Protein AF-A0A7W1F152-F1 (afdb_monomer_lite)

Sequence (83 aa):
MDDDGGMAEFEVDIEPDREALAKLGISEPDFEVAVRAALDLYERRLNRCGADDEVPLIEDVVIEIRGIRYALTDLAAVRYGEF

Structure (mmCIF, N/CA/C/O backbone):
data_AF-A0A7W1F152-F1
#
_entry.id   AF-A0A7W1F152-F1
#
loop_
_atom_site.group_PDB
_atom_site.id
_atom_site.type_symbol
_atom_site.label_atom_id
_atom_site.label_alt_id
_atom_site.label_comp_id
_atom_site.label_asym_id
_atom_site.label_entity_id
_atom_site.label_seq_id
_atom_site.pdbx_PDB_ins_code
_atom_site.Cartn_x
_atom_site.Cartn_y
_atom_site.Cartn_z
_atom_site.occupancy
_atom_site.B_iso_or_equiv
_atom_site.auth_seq_id
_atom_site.auth_comp_id
_atom_site.auth_asym_id
_atom_site.auth_atom_id
_atom_site.pdbx_PDB_model_num
ATOM 1 N N . MET A 1 1 ? 29.478 18.542 -18.093 1.00 45.34 1 MET A N 1
ATOM 2 C CA . MET A 1 1 ? 28.977 17.379 -18.848 1.00 45.34 1 MET A CA 1
ATOM 3 C C . MET A 1 1 ? 27.705 16.999 -18.150 1.00 45.34 1 MET A C 1
ATOM 5 O O . MET A 1 1 ? 27.705 16.206 -17.221 1.00 45.34 1 MET A O 1
ATOM 9 N N . ASP A 1 2 ? 26.696 17.761 -18.519 1.00 56.81 2 ASP A N 1
ATOM 10 C CA . ASP A 1 2 ? 25.294 17.578 -18.237 1.00 56.81 2 ASP A CA 1
ATOM 11 C C . ASP A 1 2 ? 24.856 16.384 -19.081 1.00 56.81 2 ASP A C 1
ATOM 13 O O . ASP A 1 2 ? 24.963 16.443 -20.303 1.00 56.81 2 ASP A O 1
ATOM 17 N N . ASP A 1 3 ? 24.511 15.287 -18.422 1.00 44.34 3 ASP A N 1
ATOM 18 C CA . ASP A 1 3 ? 23.534 14.306 -18.895 1.00 44.34 3 ASP A CA 1
ATOM 19 C C . ASP A 1 3 ? 23.184 13.462 -17.663 1.00 44.34 3 ASP A C 1
ATOM 21 O O . ASP A 1 3 ? 23.647 12.338 -17.460 1.00 44.34 3 ASP A O 1
ATOM 25 N N . ASP A 1 4 ? 22.474 14.111 -16.735 1.00 48.09 4 ASP A N 1
ATOM 26 C CA . ASP A 1 4 ? 21.652 13.407 -15.759 1.00 48.09 4 ASP A CA 1
ATOM 27 C C . ASP A 1 4 ? 20.609 12.678 -16.605 1.00 48.09 4 ASP A C 1
ATOM 29 O O . ASP A 1 4 ? 19.654 13.280 -17.096 1.00 48.09 4 ASP A O 1
ATOM 33 N N . GLY A 1 5 ? 20.918 11.426 -16.946 1.00 38.72 5 GLY A N 1
ATOM 34 C CA . GLY A 1 5 ? 20.051 10.551 -17.714 1.00 38.72 5 GLY A CA 1
ATOM 35 C C . GLY A 1 5 ? 18.820 10.254 -16.879 1.00 38.72 5 GLY A C 1
ATOM 36 O O . GLY A 1 5 ? 18.752 9.200 -16.249 1.00 38.72 5 GLY A O 1
ATOM 37 N N . GLY A 1 6 ? 17.889 11.211 -16.851 1.00 38.56 6 GLY A N 1
ATOM 38 C CA . GLY A 1 6 ? 16.557 11.078 -16.297 1.00 38.56 6 GLY A CA 1
ATOM 39 C C . GLY A 1 6 ? 15.901 9.901 -16.993 1.00 38.56 6 GLY A C 1
ATOM 40 O O . GLY A 1 6 ? 15.398 10.016 -18.111 1.00 38.56 6 GLY A O 1
ATOM 41 N N . MET A 1 7 ? 16.009 8.734 -16.359 1.00 44.91 7 MET A N 1
ATOM 42 C CA . MET A 1 7 ? 15.205 7.568 -16.683 1.00 44.91 7 MET A CA 1
ATOM 43 C C . MET A 1 7 ? 13.781 8.081 -16.776 1.00 44.91 7 MET A C 1
ATOM 45 O O . MET A 1 7 ? 13.350 8.707 -15.815 1.00 44.91 7 MET A O 1
ATOM 49 N N . ALA A 1 8 ? 13.130 7.904 -17.932 1.00 43.09 8 ALA A N 1
ATOM 50 C CA . ALA A 1 8 ? 11.779 8.392 -18.188 1.00 43.09 8 ALA A CA 1
ATOM 51 C C . ALA A 1 8 ? 10.956 8.282 -16.900 1.00 43.09 8 ALA A C 1
ATOM 53 O O . ALA A 1 8 ? 10.715 7.171 -16.422 1.00 43.09 8 ALA A O 1
ATOM 54 N N . GLU A 1 9 ? 10.676 9.429 -16.277 1.00 50.50 9 GLU A N 1
ATOM 55 C CA . GLU A 1 9 ? 10.037 9.492 -14.971 1.00 50.50 9 GLU A CA 1
ATOM 56 C C . GLU A 1 9 ? 8.601 9.031 -15.198 1.00 50.50 9 GLU A C 1
ATOM 58 O O . GLU A 1 9 ? 7.736 9.805 -15.600 1.00 50.50 9 GLU A O 1
ATOM 63 N N . PHE A 1 10 ? 8.358 7.728 -15.051 1.00 56.22 10 PHE A N 1
ATOM 64 C CA . PHE A 1 10 ? 7.008 7.203 -14.959 1.00 56.22 10 PHE A CA 1
ATOM 65 C C . PHE A 1 10 ? 6.412 7.805 -13.688 1.00 56.22 10 PHE A C 1
ATOM 67 O O . PHE A 1 10 ? 6.655 7.311 -12.586 1.00 56.22 10 PHE A O 1
ATOM 74 N N . GLU A 1 11 ? 5.685 8.913 -13.835 1.00 67.06 11 GLU A N 1
ATOM 75 C CA . GLU A 1 11 ? 4.950 9.516 -12.733 1.00 67.06 11 GLU A CA 1
ATOM 76 C C . GLU A 1 11 ? 3.750 8.613 -12.445 1.00 67.06 11 GLU A C 1
ATOM 78 O O . GLU A 1 11 ? 2.751 8.585 -13.171 1.00 67.06 11 GLU A O 1
ATOM 83 N N . VAL A 1 12 ? 3.910 7.783 -11.416 1.00 76.44 12 VAL A N 1
ATOM 84 C CA . VAL A 1 12 ? 2.830 6.967 -10.879 1.00 76.44 12 VAL A CA 1
ATOM 85 C C . VAL A 1 12 ? 2.194 7.746 -9.742 1.00 76.44 12 VAL A C 1
ATOM 87 O O . VAL A 1 12 ? 2.808 7.951 -8.695 1.00 76.44 12 VAL A O 1
ATOM 90 N N . ASP A 1 13 ? 0.949 8.155 -9.951 1.00 84.94 13 ASP A N 1
ATOM 91 C CA . ASP A 1 13 ? 0.127 8.775 -8.924 1.00 84.94 13 ASP A CA 1
ATOM 92 C C . ASP A 1 13 ? -0.582 7.671 -8.128 1.00 84.94 13 ASP A C 1
ATOM 94 O O . ASP A 1 13 ? -1.282 6.820 -8.687 1.00 84.94 13 ASP A O 1
ATOM 98 N N . ILE A 1 14 ? -0.344 7.648 -6.816 1.00 88.31 14 ILE A N 1
ATOM 99 C CA . ILE A 1 14 ? -0.921 6.666 -5.893 1.00 88.31 14 ILE A CA 1
ATOM 100 C C . ILE A 1 14 ? -1.821 7.423 -4.925 1.00 88.31 14 ILE A C 1
ATOM 102 O O . ILE A 1 14 ? -1.350 8.072 -3.989 1.00 88.31 14 ILE A O 1
ATOM 106 N N . GLU A 1 15 ? -3.128 7.311 -5.137 1.00 91.44 15 GLU A N 1
ATOM 107 C CA . GLU A 1 15 ? -4.139 7.985 -4.330 1.00 91.44 15 GLU A CA 1
ATOM 108 C C . GLU A 1 15 ? -4.719 7.005 -3.293 1.00 91.44 15 GLU A C 1
ATOM 110 O O . GLU A 1 15 ? -5.385 6.041 -3.678 1.00 91.44 15 GLU A O 1
ATOM 115 N N . PRO A 1 16 ? -4.488 7.202 -1.979 1.00 92.94 16 PRO A N 1
ATOM 116 C CA . PRO A 1 16 ? -4.983 6.292 -0.948 1.00 92.94 16 PRO A CA 1
ATOM 117 C C . PRO A 1 16 ? -6.512 6.246 -0.902 1.00 92.94 16 PRO A C 1
ATOM 119 O O . PRO A 1 16 ? -7.178 7.278 -0.764 1.00 92.94 16 PRO A O 1
ATOM 122 N N . ASP A 1 17 ? -7.075 5.039 -0.896 1.00 94.56 17 ASP A N 1
ATOM 123 C CA . ASP A 1 17 ? -8.500 4.826 -0.671 1.00 94.56 17 ASP A CA 1
ATOM 124 C C . ASP A 1 17 ? -8.795 4.903 0.832 1.00 94.56 17 ASP A C 1
ATOM 126 O O . ASP A 1 17 ? -8.713 3.932 1.589 1.00 94.56 17 ASP A O 1
ATOM 130 N N . ARG A 1 18 ? -9.152 6.107 1.285 1.00 93.25 18 ARG A N 1
ATOM 131 C CA . ARG A 1 18 ? -9.451 6.382 2.698 1.00 93.25 18 ARG A CA 1
ATOM 132 C C . ARG A 1 18 ? -10.573 5.509 3.254 1.00 93.25 18 ARG A C 1
ATOM 134 O O . ARG A 1 18 ? -10.580 5.238 4.455 1.00 93.25 18 ARG A O 1
ATOM 141 N N . GLU A 1 19 ? -11.523 5.083 2.423 1.00 94.31 19 GLU A N 1
ATOM 142 C CA . GLU A 1 19 ? -12.618 4.222 2.863 1.00 94.31 19 GLU A CA 1
ATOM 143 C C . GLU A 1 19 ? -12.118 2.793 3.109 1.00 94.31 19 GLU A C 1
ATOM 145 O O . GLU A 1 19 ? -12.427 2.211 4.155 1.00 94.31 19 GLU A O 1
ATOM 150 N N . ALA A 1 20 ? -11.312 2.245 2.196 1.00 93.31 20 ALA A N 1
ATOM 151 C CA . ALA A 1 20 ? -10.674 0.939 2.365 1.00 93.31 20 ALA A CA 1
ATOM 152 C C . ALA A 1 20 ? -9.746 0.920 3.591 1.00 93.31 20 ALA A C 1
ATOM 154 O O . ALA A 1 20 ? -9.864 0.042 4.453 1.00 93.31 20 ALA A O 1
ATOM 155 N N . LEU A 1 21 ? -8.900 1.947 3.737 1.00 93.94 21 LEU A N 1
ATOM 156 C CA . LEU A 1 21 ? -8.012 2.107 4.891 1.00 93.94 21 LEU A CA 1
ATOM 157 C C . LEU A 1 21 ? -8.799 2.154 6.209 1.00 93.94 21 LEU A C 1
ATOM 159 O O . LEU A 1 21 ? -8.474 1.430 7.154 1.00 93.94 21 LEU A O 1
ATOM 163 N N . ALA A 1 22 ? -9.883 2.935 6.264 1.00 94.25 22 ALA A N 1
ATOM 164 C CA . ALA A 1 22 ? -10.731 3.032 7.449 1.00 94.25 22 ALA A CA 1
ATOM 165 C C . ALA A 1 22 ? -11.420 1.701 7.797 1.00 94.25 22 ALA A C 1
ATOM 167 O O . ALA A 1 22 ? -11.460 1.330 8.973 1.00 94.25 22 ALA A O 1
ATOM 168 N N . LYS A 1 23 ? -11.920 0.951 6.802 1.00 94.00 23 LYS A N 1
ATOM 169 C CA . LYS A 1 23 ? -12.535 -0.378 7.010 1.00 94.00 23 LYS A CA 1
ATOM 170 C C . LYS A 1 23 ? -11.557 -1.384 7.616 1.00 94.00 23 LYS A C 1
ATOM 172 O O . LYS A 1 23 ? -11.965 -2.227 8.412 1.00 94.00 23 LYS A O 1
ATOM 177 N N . LEU A 1 24 ? -10.281 -1.282 7.256 1.00 92.06 24 LEU A N 1
ATOM 178 C CA . LEU A 1 24 ? -9.215 -2.164 7.731 1.00 92.06 24 LEU A CA 1
ATOM 179 C C . LEU A 1 24 ? -8.529 -1.654 9.008 1.00 92.06 24 LEU A C 1
ATOM 181 O O . LEU A 1 24 ? -7.670 -2.338 9.565 1.00 92.06 24 LEU A O 1
ATOM 185 N N . GLY A 1 25 ? -8.902 -0.467 9.500 1.00 93.81 25 GLY A N 1
ATOM 186 C CA . GLY A 1 25 ? -8.266 0.156 10.664 1.00 93.81 25 GLY A CA 1
ATOM 187 C C . GLY A 1 25 ? -6.802 0.541 10.415 1.00 93.81 25 GLY A C 1
ATOM 188 O O . GLY A 1 25 ? -5.980 0.511 11.342 1.00 93.81 25 GLY A O 1
ATOM 189 N N . ILE A 1 26 ? -6.475 0.859 9.162 1.00 94.31 26 ILE A N 1
ATOM 190 C CA . ILE A 1 26 ? -5.163 1.321 8.718 1.00 94.31 26 ILE A CA 1
ATOM 191 C C . ILE A 1 26 ? -5.165 2.851 8.735 1.00 94.31 26 ILE A C 1
ATOM 193 O O . ILE A 1 26 ? -6.060 3.495 8.194 1.00 94.31 26 ILE A O 1
ATOM 197 N N . SER A 1 27 ? -4.151 3.436 9.367 1.00 93.25 27 SER A N 1
ATOM 198 C CA . SER A 1 27 ? -3.942 4.883 9.365 1.00 93.25 27 SER A CA 1
ATOM 199 C C . SER A 1 27 ? -3.199 5.306 8.096 1.00 93.25 27 SER A C 1
ATOM 201 O O . SER A 1 27 ? -2.299 4.591 7.661 1.00 93.25 27 SER A O 1
ATOM 203 N N . GLU A 1 28 ? -3.486 6.498 7.565 1.00 91.06 28 GLU A N 1
ATOM 204 C CA . GLU A 1 28 ? -2.718 7.108 6.461 1.00 91.06 28 GLU A CA 1
ATOM 205 C C . GLU A 1 28 ? -1.185 7.007 6.652 1.00 91.06 28 GLU A C 1
ATOM 207 O O . GLU A 1 28 ? -0.534 6.465 5.763 1.00 91.06 28 GLU A O 1
ATOM 212 N N . PRO A 1 29 ? -0.586 7.357 7.812 1.00 93.38 29 PRO A N 1
ATOM 213 C CA . PRO A 1 29 ? 0.863 7.226 8.001 1.00 93.38 29 PRO A CA 1
ATOM 214 C C . PRO A 1 29 ? 1.385 5.779 7.974 1.00 93.38 29 PRO A C 1
ATOM 216 O O . PRO A 1 29 ? 2.504 5.544 7.522 1.00 93.38 29 PRO A O 1
ATOM 219 N N . ASP A 1 30 ? 0.608 4.799 8.457 1.00 92.31 30 ASP A N 1
ATOM 220 C CA . ASP A 1 30 ? 0.979 3.375 8.358 1.00 92.31 30 ASP A CA 1
ATOM 221 C C . ASP A 1 30 ? 0.996 2.944 6.879 1.00 92.31 30 ASP A C 1
ATOM 223 O O . ASP A 1 30 ? 1.909 2.242 6.440 1.00 92.31 30 ASP A O 1
ATOM 227 N N . PHE A 1 31 ? 0.002 3.399 6.109 1.00 93.81 31 PHE A N 1
ATOM 228 C CA . PHE A 1 31 ? -0.089 3.162 4.673 1.00 93.81 31 PHE A CA 1
ATOM 229 C C . PHE A 1 31 ? 1.070 3.815 3.911 1.00 93.81 31 PHE A C 1
ATOM 231 O O . PHE A 1 31 ? 1.758 3.122 3.168 1.00 93.81 31 PHE A O 1
ATOM 238 N N . GLU A 1 32 ? 1.359 5.098 4.142 1.00 92.06 32 GLU A N 1
ATOM 239 C CA . GLU A 1 32 ? 2.456 5.821 3.482 1.00 92.06 32 GLU A CA 1
ATOM 240 C C . GLU A 1 32 ? 3.815 5.142 3.703 1.00 92.06 32 GLU A C 1
ATOM 242 O O . GLU A 1 32 ? 4.605 4.984 2.768 1.00 92.06 32 GLU A O 1
ATOM 247 N N . VAL A 1 33 ? 4.088 4.692 4.934 1.00 93.62 33 VAL A N 1
ATOM 248 C CA . VAL A 1 33 ? 5.319 3.953 5.254 1.00 93.62 33 VAL A CA 1
ATOM 249 C C . VAL A 1 33 ? 5.384 2.634 4.484 1.00 93.62 33 VAL A C 1
ATOM 251 O O . VAL A 1 33 ? 6.439 2.298 3.939 1.00 93.62 33 VAL A O 1
ATOM 254 N N . ALA A 1 34 ? 4.276 1.896 4.416 1.00 92.75 34 ALA A N 1
ATOM 255 C CA . ALA A 1 34 ? 4.223 0.610 3.733 1.00 92.75 34 ALA A CA 1
ATOM 256 C C . ALA A 1 34 ? 4.334 0.747 2.209 1.00 92.75 34 ALA A C 1
ATOM 258 O O . ALA A 1 34 ? 5.088 -0.006 1.592 1.00 92.75 34 ALA A O 1
ATOM 259 N N . VAL A 1 35 ? 3.663 1.739 1.614 1.00 91.75 35 VAL A N 1
ATOM 260 C CA . VAL A 1 35 ? 3.802 2.077 0.191 1.00 91.75 35 VAL A CA 1
ATOM 261 C C . VAL A 1 35 ? 5.244 2.420 -0.124 1.00 91.75 35 VAL A C 1
ATOM 263 O O . VAL A 1 35 ? 5.829 1.801 -1.006 1.00 91.75 35 VAL A O 1
ATOM 266 N N . ARG A 1 36 ? 5.866 3.333 0.631 1.00 90.81 36 ARG A N 1
ATOM 267 C CA . ARG A 1 36 ? 7.252 3.736 0.367 1.00 90.81 36 ARG A CA 1
ATOM 268 C C . ARG A 1 36 ? 8.221 2.556 0.440 1.00 90.81 36 ARG A C 1
ATOM 270 O O . ARG A 1 36 ? 9.119 2.450 -0.389 1.00 90.81 36 ARG A O 1
ATOM 277 N N . ALA A 1 37 ? 8.033 1.658 1.407 1.00 91.38 37 ALA A N 1
ATOM 278 C CA . ALA A 1 37 ? 8.837 0.444 1.517 1.00 91.38 37 ALA A CA 1
ATOM 279 C C . ALA A 1 37 ? 8.633 -0.503 0.321 1.00 91.38 37 ALA A C 1
ATOM 281 O O . ALA A 1 37 ? 9.597 -1.091 -0.169 1.00 91.38 37 ALA A O 1
ATOM 282 N N . ALA A 1 38 ? 7.400 -0.646 -0.164 1.00 90.38 38 ALA A N 1
ATOM 283 C CA . ALA A 1 38 ? 7.108 -1.495 -1.311 1.00 90.38 38 ALA A CA 1
ATOM 284 C C . ALA A 1 38 ? 7.604 -0.894 -2.634 1.00 90.38 38 ALA A C 1
ATOM 286 O O . ALA A 1 38 ? 8.112 -1.640 -3.469 1.00 90.38 38 ALA A O 1
ATOM 287 N N . LEU A 1 39 ? 7.541 0.431 -2.798 1.00 87.56 39 LEU A N 1
ATOM 288 C CA . LEU A 1 39 ? 8.114 1.136 -3.947 1.00 87.56 39 LEU A CA 1
ATOM 289 C C . LEU A 1 39 ? 9.639 0.999 -3.995 1.00 87.56 39 LEU A C 1
ATOM 291 O O . LEU A 1 39 ? 10.176 0.673 -5.046 1.00 87.56 39 LEU A O 1
ATOM 295 N N . ASP A 1 40 ? 10.333 1.122 -2.860 1.00 89.00 40 ASP A N 1
ATOM 296 C CA . ASP A 1 40 ? 11.786 0.896 -2.795 1.00 89.00 40 ASP A CA 1
ATOM 297 C C . ASP A 1 40 ? 12.153 -0.541 -3.223 1.00 89.00 40 ASP A C 1
ATOM 299 O O . ASP A 1 40 ? 13.105 -0.771 -3.975 1.00 89.00 40 ASP A O 1
ATOM 303 N N . LEU A 1 41 ? 11.360 -1.534 -2.806 1.00 87.19 41 LEU A N 1
ATOM 304 C CA . LEU A 1 41 ? 11.529 -2.921 -3.246 1.00 87.19 41 LEU A CA 1
ATOM 305 C C . LEU A 1 41 ? 11.232 -3.101 -4.739 1.00 87.19 41 LEU A C 1
ATOM 307 O O . LEU A 1 41 ? 11.950 -3.845 -5.414 1.00 87.19 41 LEU A O 1
ATOM 311 N N . TYR A 1 42 ? 10.193 -2.438 -5.240 1.00 85.81 42 TYR A N 1
ATOM 312 C CA . TYR A 1 42 ? 9.805 -2.440 -6.644 1.00 85.81 42 TYR A CA 1
ATOM 313 C C . TYR A 1 42 ? 10.898 -1.823 -7.522 1.00 85.81 42 TYR A C 1
ATOM 315 O O . TYR A 1 42 ? 11.356 -2.481 -8.452 1.00 85.81 42 TYR A O 1
ATOM 323 N N . GLU A 1 43 ? 11.433 -0.654 -7.167 1.00 84.12 43 GLU A N 1
ATOM 324 C CA . GLU A 1 43 ? 12.563 -0.020 -7.857 1.00 84.12 43 GLU A CA 1
ATOM 325 C C . GLU A 1 43 ? 13.807 -0.910 -7.869 1.00 84.12 43 GLU A C 1
ATOM 327 O O . GLU A 1 43 ? 14.461 -1.067 -8.903 1.00 84.12 43 GLU A O 1
ATOM 332 N N . ARG A 1 44 ? 14.140 -1.558 -6.747 1.00 85.06 44 ARG A N 1
ATOM 333 C CA . ARG A 1 44 ? 15.255 -2.522 -6.712 1.00 85.06 44 ARG A CA 1
ATOM 334 C C . ARG A 1 44 ? 15.009 -3.738 -7.596 1.00 85.06 44 ARG A C 1
ATOM 336 O O . ARG A 1 44 ? 15.975 -4.373 -8.028 1.00 85.06 44 ARG A O 1
ATOM 343 N N . ARG A 1 45 ? 13.747 -4.127 -7.787 1.00 82.81 45 ARG A N 1
ATOM 344 C CA . ARG A 1 45 ? 13.358 -5.241 -8.654 1.00 82.81 45 ARG A CA 1
ATOM 345 C C . ARG A 1 45 ? 13.424 -4.822 -10.115 1.00 82.81 45 ARG A C 1
ATOM 347 O O . ARG A 1 45 ? 14.025 -5.560 -10.882 1.00 82.81 45 ARG A O 1
ATOM 354 N N . LEU A 1 46 ? 12.932 -3.631 -10.455 1.00 81.69 46 LEU A N 1
ATOM 355 C CA . LEU A 1 46 ? 13.084 -3.005 -11.769 1.00 81.69 46 LEU A CA 1
ATOM 356 C C . LEU A 1 46 ? 14.555 -2.894 -12.169 1.00 81.69 46 LEU A C 1
ATOM 358 O O . LEU A 1 46 ? 14.937 -3.374 -13.226 1.00 81.69 46 LEU A O 1
ATOM 362 N N . ASN A 1 47 ? 15.410 -2.372 -11.287 1.00 80.75 47 ASN A N 1
ATOM 363 C CA . ASN A 1 47 ? 16.849 -2.261 -11.547 1.00 80.75 47 ASN A CA 1
ATOM 364 C C . ASN A 1 47 ? 17.550 -3.620 -11.727 1.00 80.75 47 ASN A C 1
ATOM 366 O O . ASN A 1 47 ? 18.626 -3.689 -12.315 1.00 80.75 47 ASN A O 1
ATOM 370 N N . ARG A 1 48 ? 16.980 -4.703 -11.182 1.00 79.94 48 ARG A N 1
ATOM 371 C CA . ARG A 1 48 ? 17.485 -6.072 -11.370 1.00 79.94 48 ARG A CA 1
ATOM 372 C C . ARG A 1 48 ? 16.836 -6.807 -12.541 1.00 79.94 48 ARG A C 1
ATOM 374 O O . ARG A 1 48 ? 17.336 -7.865 -12.911 1.00 79.94 48 ARG A O 1
ATOM 381 N N . CYS A 1 49 ? 15.745 -6.278 -13.082 1.00 75.69 49 CYS A N 1
ATOM 382 C CA . CYS A 1 49 ? 15.015 -6.835 -14.206 1.00 75.69 49 CYS A CA 1
ATOM 383 C C . CYS A 1 49 ? 15.835 -6.584 -15.481 1.00 75.69 49 CYS A C 1
ATOM 385 O O . CYS A 1 49 ? 16.208 -5.448 -15.774 1.00 75.69 49 CYS A O 1
ATOM 387 N N . GLY A 1 50 ? 16.206 -7.653 -16.189 1.00 70.19 50 GLY A N 1
ATOM 388 C CA . GLY A 1 50 ? 16.897 -7.553 -17.476 1.00 70.19 50 GLY A CA 1
ATOM 389 C C . GLY A 1 50 ? 15.926 -7.267 -18.624 1.00 70.19 50 GLY A C 1
ATOM 390 O O . GLY A 1 50 ? 14.717 -7.353 -18.456 1.00 70.19 50 GLY A O 1
ATOM 391 N N . ALA A 1 51 ? 16.454 -6.984 -19.818 1.00 62.25 51 ALA A N 1
ATOM 392 C CA . ALA A 1 51 ? 15.652 -6.683 -21.015 1.00 62.25 51 ALA A CA 1
ATOM 393 C C . ALA A 1 51 ? 14.731 -7.833 -21.491 1.00 62.25 51 ALA A C 1
ATOM 395 O O . ALA A 1 51 ? 13.832 -7.591 -22.291 1.00 62.25 51 ALA A O 1
ATOM 396 N N . ASP A 1 52 ? 14.955 -9.058 -21.006 1.00 65.75 52 ASP A N 1
ATOM 397 C CA . ASP A 1 52 ? 14.161 -10.259 -21.305 1.00 65.75 52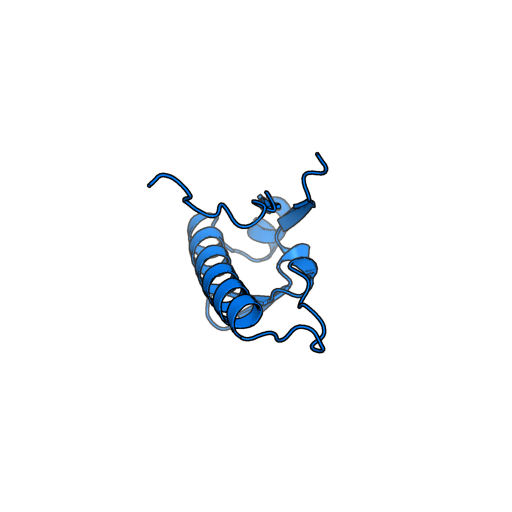 ASP A CA 1
ATOM 398 C C . ASP A 1 52 ? 13.247 -10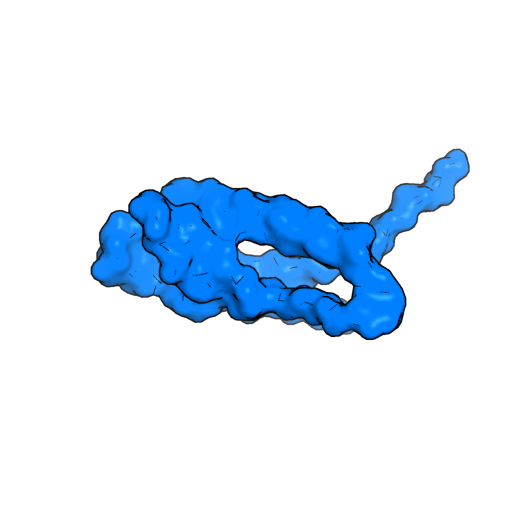.691 -20.137 1.00 65.75 52 ASP A C 1
ATOM 400 O O . ASP A 1 52 ? 12.490 -11.652 -20.280 1.00 65.75 52 ASP A O 1
ATOM 404 N N . ASP A 1 53 ? 13.310 -10.020 -18.979 1.00 70.31 53 ASP A N 1
ATOM 405 C CA . ASP A 1 53 ? 12.436 -10.316 -17.840 1.00 70.31 53 ASP A CA 1
ATOM 406 C C . ASP A 1 53 ? 11.119 -9.533 -17.944 1.00 70.31 53 ASP A C 1
ATOM 408 O O . ASP A 1 53 ? 11.066 -8.399 -18.424 1.00 70.31 53 ASP A O 1
ATOM 412 N N . GLU A 1 54 ? 10.038 -10.142 -17.458 1.00 71.81 54 GLU A N 1
ATOM 413 C CA . GLU A 1 54 ? 8.752 -9.466 -17.324 1.00 71.81 54 GLU A CA 1
ATOM 414 C C . GLU A 1 54 ? 8.887 -8.345 -16.287 1.00 71.81 54 GLU A C 1
ATOM 416 O O . GLU A 1 54 ? 9.113 -8.593 -15.096 1.00 71.81 54 GLU A O 1
ATOM 421 N N . VAL A 1 55 ? 8.787 -7.101 -16.759 1.00 73.94 55 VAL A N 1
ATOM 422 C CA . VAL A 1 55 ? 8.813 -5.915 -15.905 1.00 73.94 55 VAL A CA 1
ATOM 423 C C . VAL A 1 55 ? 7.610 -6.002 -14.963 1.00 73.94 55 VAL A C 1
ATOM 425 O O . VAL A 1 55 ? 6.476 -6.028 -15.448 1.00 73.94 55 VAL A O 1
ATOM 428 N N . PRO A 1 56 ? 7.816 -6.074 -13.634 1.00 77.19 56 PRO A N 1
ATOM 429 C CA . PRO A 1 56 ? 6.701 -6.119 -12.701 1.00 77.19 56 PRO A CA 1
ATOM 430 C C . PRO A 1 56 ? 5.858 -4.854 -12.869 1.00 77.19 56 PRO A C 1
ATOM 432 O O . PRO A 1 56 ? 6.414 -3.771 -13.021 1.00 77.19 56 PRO A O 1
ATOM 435 N N . LEU A 1 57 ? 4.534 -4.984 -12.825 1.00 83.00 57 LEU A N 1
ATOM 436 C CA . LEU A 1 57 ? 3.625 -3.840 -12.813 1.00 83.00 57 LEU A CA 1
ATOM 437 C C . LEU A 1 57 ? 3.488 -3.308 -11.383 1.00 83.00 57 LEU A C 1
ATOM 439 O O . LEU A 1 57 ? 3.532 -4.070 -10.415 1.00 83.00 57 LEU A O 1
ATOM 443 N N . ILE A 1 58 ? 3.293 -1.999 -11.234 1.00 83.94 58 ILE A N 1
ATOM 444 C CA . ILE A 1 58 ? 3.068 -1.390 -9.913 1.00 83.94 58 ILE A CA 1
ATOM 445 C C . ILE A 1 58 ? 1.720 -1.815 -9.308 1.00 83.94 58 ILE A C 1
ATOM 447 O O . ILE A 1 58 ? 1.568 -1.851 -8.092 1.00 83.94 58 ILE A O 1
ATOM 451 N N . GLU A 1 59 ? 0.765 -2.230 -10.141 1.00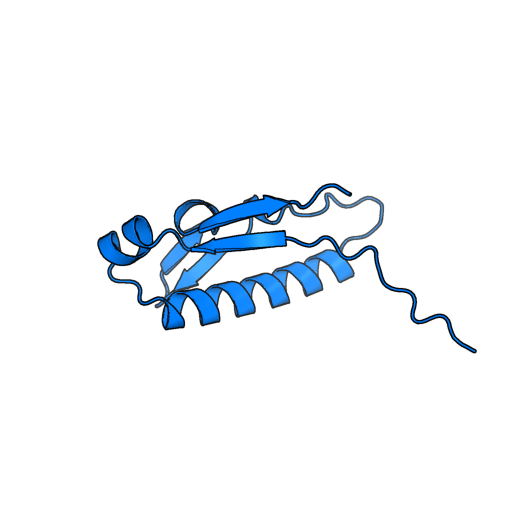 85.06 59 GLU A N 1
ATOM 452 C CA . GLU A 1 59 ? -0.513 -2.810 -9.710 1.00 85.06 59 GLU A CA 1
ATOM 453 C C . GLU A 1 59 ? -0.353 -4.162 -8.992 1.00 85.06 59 GLU A C 1
ATOM 455 O O . GLU A 1 59 ? -1.169 -4.498 -8.133 1.00 85.06 59 GLU A O 1
ATOM 460 N N . ASP A 1 60 ? 0.724 -4.901 -9.284 1.00 86.81 60 ASP A N 1
ATOM 461 C CA . ASP A 1 60 ? 1.092 -6.158 -8.616 1.00 86.81 60 ASP A CA 1
ATOM 462 C C . ASP A 1 60 ? 1.879 -5.933 -7.314 1.00 86.81 60 ASP A C 1
ATOM 464 O O . ASP A 1 60 ? 2.285 -6.885 -6.635 1.00 86.81 60 ASP A O 1
ATOM 468 N N . VAL A 1 61 ? 2.124 -4.675 -6.936 1.00 8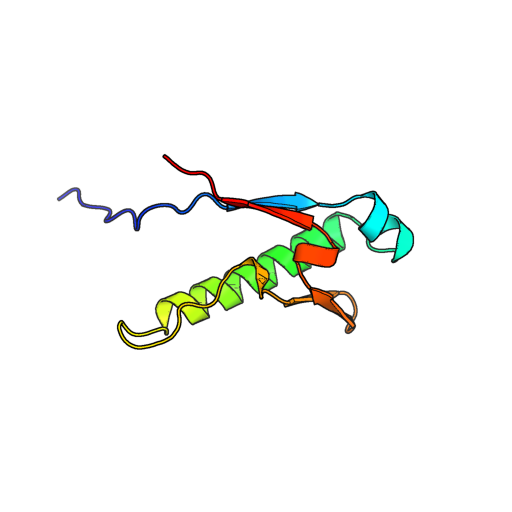9.25 61 VAL A N 1
ATOM 469 C CA . VAL A 1 61 ? 2.835 -4.362 -5.700 1.00 89.25 61 VAL A CA 1
ATOM 470 C C . VAL A 1 61 ? 1.971 -4.731 -4.501 1.00 89.25 61 VAL A C 1
ATOM 472 O O . VAL A 1 61 ? 0.816 -4.331 -4.359 1.00 89.25 61 VAL A O 1
ATOM 475 N N . VAL A 1 62 ? 2.578 -5.488 -3.594 1.00 92.69 62 VAL A N 1
ATOM 476 C CA . VAL A 1 62 ? 1.980 -5.885 -2.323 1.00 92.69 62 VAL A CA 1
ATOM 477 C C . VAL A 1 62 ? 2.663 -5.108 -1.211 1.00 92.69 62 VAL A C 1
ATOM 479 O O . VAL A 1 62 ? 3.890 -5.139 -1.087 1.00 92.69 62 VAL A O 1
ATOM 482 N N . ILE A 1 63 ? 1.867 -4.442 -0.381 1.00 93.31 63 ILE A N 1
ATOM 483 C CA . ILE A 1 63 ? 2.338 -3.714 0.796 1.00 93.31 63 ILE A CA 1
ATOM 484 C C . ILE A 1 63 ? 2.048 -4.526 2.057 1.00 93.31 63 ILE A C 1
ATOM 486 O O . ILE A 1 63 ? 1.041 -5.229 2.151 1.00 93.31 63 ILE A O 1
ATOM 490 N N . GLU A 1 64 ? 2.948 -4.460 3.036 1.00 94.06 64 GLU A N 1
ATOM 491 C CA . GLU A 1 64 ? 2.794 -5.160 4.311 1.00 94.06 64 GLU A CA 1
ATOM 492 C C . GLU A 1 64 ? 2.574 -4.150 5.438 1.00 94.06 64 GLU A C 1
ATOM 494 O O . GLU A 1 64 ? 3.433 -3.316 5.717 1.00 94.06 64 GLU A O 1
ATOM 499 N N . ILE A 1 65 ? 1.420 -4.237 6.099 1.00 93.06 65 ILE A N 1
ATOM 500 C CA . ILE A 1 65 ? 1.043 -3.368 7.216 1.00 93.06 65 ILE A CA 1
ATOM 501 C C . ILE A 1 65 ? 0.735 -4.255 8.414 1.00 93.06 65 ILE A C 1
ATOM 503 O O . ILE A 1 65 ? -0.161 -5.098 8.368 1.00 93.06 65 ILE A O 1
ATOM 507 N N . ARG A 1 66 ? 1.492 -4.074 9.505 1.00 90.69 66 ARG A N 1
ATOM 508 C CA . ARG A 1 66 ? 1.340 -4.842 10.758 1.00 90.69 66 ARG A CA 1
ATOM 509 C C . ARG A 1 66 ? 1.389 -6.370 10.546 1.00 90.69 66 ARG A C 1
ATOM 511 O O . ARG A 1 66 ? 0.713 -7.117 11.248 1.00 90.69 66 ARG A O 1
ATOM 518 N N . GLY A 1 67 ? 2.191 -6.832 9.581 1.00 90.75 67 GLY A N 1
ATOM 519 C CA . GLY A 1 67 ? 2.352 -8.253 9.239 1.00 90.75 67 GLY A CA 1
ATOM 520 C C . GLY A 1 67 ? 1.242 -8.839 8.359 1.00 90.75 67 GLY A C 1
ATOM 521 O O . GLY A 1 67 ? 1.228 -10.046 8.127 1.00 90.75 67 GLY A O 1
ATOM 522 N N . ILE A 1 68 ? 0.318 -8.009 7.869 1.00 92.75 68 ILE A N 1
ATOM 523 C CA . ILE A 1 68 ? -0.719 -8.404 6.913 1.00 92.75 68 ILE A CA 1
ATOM 524 C C . ILE A 1 68 ? -0.363 -7.819 5.549 1.00 92.75 68 ILE A C 1
ATOM 526 O O . ILE A 1 68 ? 0.017 -6.654 5.445 1.00 92.75 68 ILE A O 1
ATOM 530 N N . ARG A 1 69 ? -0.480 -8.644 4.510 1.00 93.75 69 ARG A N 1
ATOM 531 C CA . ARG A 1 69 ? -0.188 -8.267 3.128 1.00 93.75 69 ARG A CA 1
ATOM 532 C C . ARG A 1 69 ? -1.458 -7.845 2.412 1.00 93.75 69 ARG A C 1
ATOM 534 O O . ARG A 1 69 ? -2.433 -8.592 2.421 1.00 93.75 69 ARG A O 1
ATOM 541 N N . TYR A 1 70 ? -1.397 -6.695 1.759 1.00 93.88 70 TYR A N 1
ATOM 542 C CA . TYR A 1 70 ? -2.482 -6.123 0.976 1.00 93.88 70 TYR A CA 1
ATOM 543 C C . TYR A 1 70 ? -1.972 -5.780 -0.419 1.00 93.88 70 TYR A C 1
ATOM 545 O O . TYR A 1 70 ? -0.828 -5.345 -0.571 1.00 93.88 70 TYR A O 1
ATOM 553 N N . ALA A 1 71 ? -2.809 -5.970 -1.434 1.00 92.69 71 ALA A N 1
ATOM 554 C CA . ALA A 1 71 ? -2.513 -5.427 -2.753 1.00 92.69 71 ALA A CA 1
ATOM 555 C C . ALA A 1 71 ? -2.562 -3.897 -2.674 1.00 92.69 71 ALA A C 1
ATOM 557 O O . ALA A 1 71 ? -3.463 -3.345 -2.041 1.00 92.69 71 ALA A O 1
ATOM 558 N N . LEU A 1 72 ? -1.610 -3.209 -3.308 1.00 91.88 72 LEU A N 1
ATOM 559 C CA . LEU A 1 72 ? -1.607 -1.747 -3.356 1.00 91.88 72 LEU A CA 1
ATOM 560 C C . LEU A 1 72 ? -2.929 -1.219 -3.930 1.00 91.88 72 LEU A C 1
ATOM 562 O O . LEU A 1 72 ? -3.506 -0.291 -3.378 1.00 91.88 72 LEU A O 1
ATOM 566 N N . THR A 1 73 ? -3.440 -1.885 -4.963 1.00 93.12 73 THR A N 1
ATOM 567 C CA . THR A 1 73 ? -4.703 -1.573 -5.648 1.00 93.12 73 THR A CA 1
ATOM 568 C C . THR A 1 73 ? -5.964 -1.805 -4.808 1.00 93.12 73 THR A C 1
ATOM 570 O O . THR A 1 73 ? -7.021 -1.286 -5.153 1.00 93.12 73 THR A O 1
ATOM 573 N N . ASP A 1 74 ? -5.876 -2.550 -3.700 1.00 92.81 74 ASP A N 1
ATOM 574 C CA . ASP A 1 74 ? -6.983 -2.720 -2.742 1.00 92.81 74 ASP A CA 1
ATOM 575 C C . ASP A 1 74 ? -7.082 -1.528 -1.775 1.00 92.81 74 ASP A C 1
ATOM 577 O O . ASP A 1 74 ? -8.144 -1.237 -1.231 1.00 92.81 74 ASP A O 1
ATOM 581 N N . LEU A 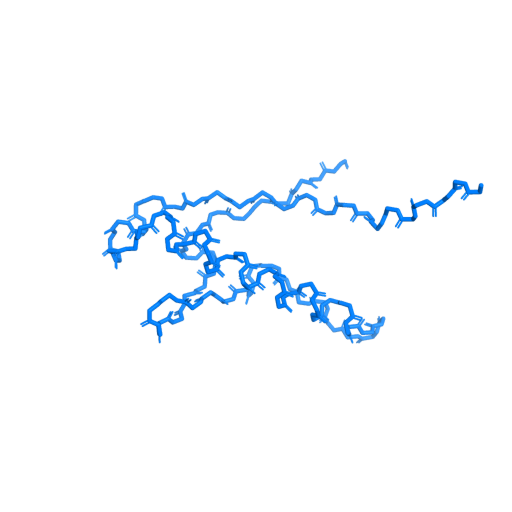1 75 ? -5.960 -0.830 -1.569 1.00 93.38 75 LEU A N 1
ATOM 582 C CA . LEU A 1 75 ? -5.818 0.253 -0.594 1.00 93.38 75 LEU A CA 1
ATOM 583 C C . LEU A 1 75 ? -5.604 1.628 -1.233 1.00 93.38 75 LEU A C 1
ATOM 585 O O . LEU A 1 75 ? -5.635 2.634 -0.526 1.00 93.38 75 LEU A O 1
ATOM 589 N N . ALA A 1 76 ? -5.366 1.683 -2.541 1.00 92.94 76 ALA A N 1
ATOM 590 C CA . ALA A 1 76 ?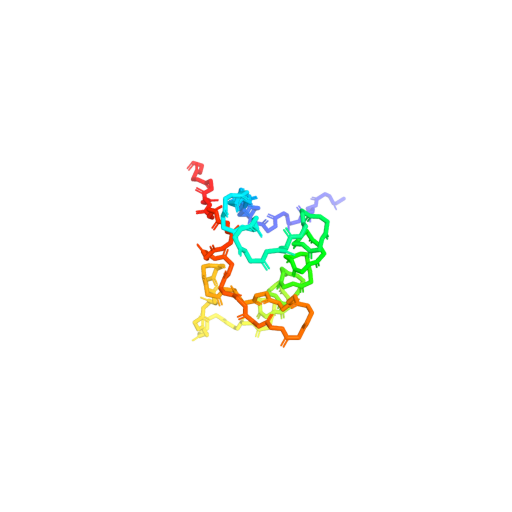 -5.137 2.905 -3.290 1.00 92.94 76 ALA A CA 1
ATOM 591 C C . ALA A 1 76 ? -5.481 2.746 -4.769 1.00 92.94 76 ALA A C 1
ATOM 593 O O . ALA A 1 76 ? -5.314 1.681 -5.362 1.00 92.94 76 ALA A O 1
ATOM 594 N N . ALA A 1 77 ? -5.901 3.846 -5.383 1.00 91.62 77 ALA A N 1
ATOM 595 C CA . ALA A 1 77 ? -5.992 3.951 -6.825 1.00 91.62 77 ALA A CA 1
ATOM 596 C C . ALA A 1 77 ? -4.607 4.278 -7.392 1.00 91.62 77 ALA A C 1
ATOM 598 O O . ALA A 1 77 ? -3.969 5.240 -6.970 1.00 91.62 77 ALA A O 1
ATOM 599 N N . VAL A 1 78 ? -4.162 3.485 -8.364 1.00 88.75 78 VAL A N 1
ATOM 600 C CA . VAL A 1 78 ? -2.906 3.715 -9.078 1.00 88.75 78 VAL A CA 1
ATOM 601 C C . VAL A 1 78 ? -3.231 4.280 -10.453 1.00 88.75 78 VAL A C 1
ATOM 603 O O . VAL A 1 78 ? -4.015 3.692 -11.201 1.00 88.75 78 VAL A O 1
ATOM 606 N N . ARG A 1 79 ? -2.658 5.437 -10.780 1.00 84.56 79 ARG A N 1
ATOM 607 C CA . ARG A 1 79 ? -2.803 6.087 -12.083 1.00 84.56 79 ARG A CA 1
ATOM 608 C C . ARG A 1 79 ? -1.428 6.310 -12.688 1.00 84.56 79 ARG A C 1
ATOM 610 O O . ARG A 1 79 ? -0.527 6.829 -12.039 1.00 84.56 79 ARG A O 1
ATOM 617 N N . TYR A 1 80 ? -1.289 5.931 -13.948 1.00 80.50 80 TYR A N 1
ATOM 618 C CA . TYR A 1 80 ? -0.097 6.208 -14.735 1.00 80.50 80 TYR A CA 1
ATOM 619 C C . TYR A 1 80 ? -0.329 7.512 -15.496 1.00 80.50 80 TYR A C 1
ATOM 621 O O . TYR A 1 80 ? -1.318 7.624 -16.224 1.00 80.50 80 TYR A O 1
ATOM 629 N N . GLY A 1 81 ? 0.539 8.504 -15.309 1.00 64.62 81 GLY A N 1
ATOM 630 C CA . GLY A 1 81 ? 0.536 9.693 -16.154 1.00 64.62 81 GLY A CA 1
ATOM 631 C C . GLY A 1 81 ? 1.042 9.339 -17.553 1.00 64.62 81 GLY A C 1
ATOM 632 O O . GLY A 1 81 ? 2.203 8.971 -17.714 1.00 64.62 81 GLY A O 1
ATOM 633 N N . GLU A 1 82 ? 0.180 9.429 -18.566 1.00 49.69 82 GLU A N 1
ATOM 634 C CA . GLU A 1 82 ? 0.603 9.431 -19.971 1.00 49.69 82 GLU A CA 1
ATOM 635 C C . GLU A 1 82 ? 1.012 10.864 -20.360 1.00 49.69 82 GLU A C 1
ATOM 637 O O . GLU A 1 82 ? 0.245 11.804 -20.134 1.00 49.69 82 GLU A O 1
ATOM 642 N N . PHE A 1 83 ? 2.211 11.030 -20.929 1.00 51.78 83 PHE A N 1
ATOM 643 C CA . PHE A 1 83 ? 2.621 12.263 -21.616 1.00 51.78 83 PHE A CA 1
ATOM 644 C C . PHE A 1 83 ? 2.102 12.288 -23.057 1.00 51.78 83 PHE A C 1
ATOM 646 O O . PHE A 1 83 ? 2.221 11.248 -23.745 1.00 51.78 83 PHE A O 1
#

pLDDT: mean 81.38, std 16.11, range [38.56, 94.56]

Secondary structure (DSSP, 8-state):
-----------EEEEE-HHHHHHHT--HHHHHHHHHHHHHHHHHHHTT--TTS-PPPGGG-EEEETTEEEEHHHHEEEEE---

Foldseek 3Di:
DDDPPPPPPFPKDWAFPPVLCVVVVHDPVLLVVQLVVQVVVLVVVQVVADPPGDNDDLQQGWTAGPNDIDRSVSGTDIDTDDD

Radius of gyration: 14.68 Å; chains: 1; bounding box: 42×28×32 Å